Protein AF-A0A9X4QWZ5-F1 (afdb_monomer_lite)

pLDDT: mean 86.05, std 13.25, range [44.72, 96.56]

Secondary structure (DSSP, 8-state):
--SS-SS--HHHHHHHHHHHHHHHHHHTHHHHHHHTT-HHHHHHHHHHHHHHHHHHHHHHHHHHH-

InterPro domains:
  IPR049971 CLC_0170-like [NF042414] (10-65)
  IPR049971 CLC_0170-like [PF28179] (10-65)

Structure (mmCIF, N/CA/C/O backbone):
data_AF-A0A9X4QWZ5-F1
#
_entry.id   AF-A0A9X4QWZ5-F1
#
loop_
_atom_site.group_PDB
_atom_site.id
_atom_site.type_symbol
_atom_site.label_atom_id
_atom_site.label_alt_id
_atom_site.label_comp_id
_atom_site.label_asym_id
_atom_site.label_entity_id
_atom_site.label_seq_id
_atom_site.pdbx_PDB_ins_code
_atom_site.Cartn_x
_atom_site.Cartn_y
_atom_site.Cartn_z
_atom_site.occupancy
_atom_site.B_iso_or_equiv
_atom_site.auth_seq_id
_atom_site.auth_comp_id
_atom_site.auth_asym_id
_atom_site.auth_atom_id
_atom_site.pdbx_PDB_model_num
ATOM 1 N N . MET A 1 1 ? 17.120 3.164 -17.881 1.00 47.25 1 MET A N 1
ATOM 2 C CA . MET A 1 1 ? 16.859 4.123 -18.982 1.00 47.25 1 MET A CA 1
ATOM 3 C C . MET A 1 1 ? 16.693 5.515 -18.381 1.00 47.25 1 MET A C 1
ATOM 5 O O . MET A 1 1 ? 16.324 5.566 -17.211 1.00 47.25 1 MET A O 1
ATOM 9 N N . PRO A 1 2 ? 17.068 6.611 -19.069 1.00 44.72 2 PRO A N 1
ATOM 10 C CA . PRO A 1 2 ? 17.276 7.908 -18.430 1.00 44.72 2 PRO A CA 1
ATOM 11 C C . PRO A 1 2 ? 15.990 8.380 -17.755 1.00 44.72 2 PRO A C 1
ATOM 13 O O . PRO A 1 2 ? 14.953 8.523 -18.392 1.00 44.72 2 PRO A O 1
ATOM 16 N N . ILE A 1 3 ? 16.097 8.629 -16.452 1.00 58.47 3 ILE A N 1
ATOM 17 C CA . ILE A 1 3 ? 15.010 9.064 -15.563 1.00 58.47 3 ILE A CA 1
ATOM 18 C C . ILE A 1 3 ? 14.499 10.465 -15.976 1.00 58.47 3 ILE A C 1
ATOM 20 O O . ILE A 1 3 ? 13.431 10.898 -15.559 1.00 58.47 3 ILE A O 1
ATOM 24 N N . PHE A 1 4 ? 15.244 11.154 -16.851 1.00 56.88 4 PHE A N 1
ATOM 25 C CA . PHE A 1 4 ?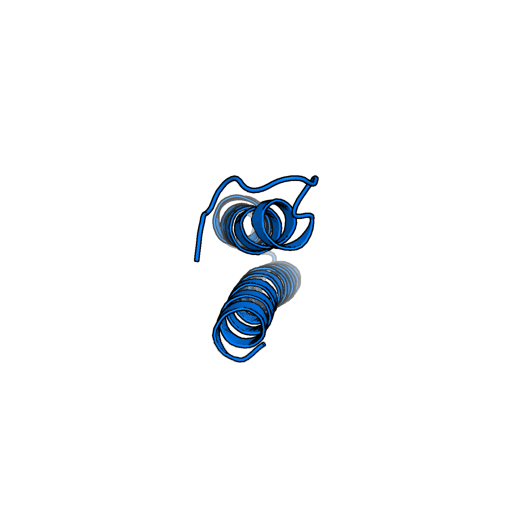 14.945 12.481 -17.375 1.00 56.88 4 PHE A CA 1
ATOM 26 C C . PHE A 1 4 ? 15.362 12.563 -18.852 1.00 56.88 4 PHE A C 1
ATOM 28 O O . PHE A 1 4 ? 16.503 12.893 -19.169 1.00 56.88 4 PHE A O 1
ATOM 35 N N . GLY A 1 5 ? 14.457 12.215 -19.769 1.00 51.59 5 GLY A N 1
ATOM 36 C CA . GLY A 1 5 ? 14.685 12.301 -21.214 1.00 51.59 5 GLY A CA 1
ATOM 37 C C . GLY A 1 5 ? 13.429 12.746 -21.967 1.00 51.59 5 GLY A C 1
ATOM 38 O O . GLY A 1 5 ? 12.484 11.981 -22.092 1.00 51.59 5 GLY A O 1
ATOM 39 N N . HIS A 1 6 ? 13.450 13.989 -22.462 1.00 52.22 6 HIS A N 1
ATOM 40 C CA . HIS A 1 6 ? 12.630 14.570 -23.544 1.00 52.22 6 HIS A CA 1
ATOM 41 C C . HIS A 1 6 ? 11.083 14.525 -23.492 1.00 52.22 6 HIS A C 1
ATOM 43 O O . HIS A 1 6 ? 10.435 14.813 -24.497 1.00 52.22 6 HIS A O 1
ATOM 49 N N . GLY A 1 7 ? 10.465 14.306 -22.329 1.00 61.44 7 GLY A N 1
ATOM 50 C CA . GLY A 1 7 ? 9.023 14.503 -22.130 1.00 61.44 7 GLY A CA 1
ATOM 51 C C . GLY A 1 7 ? 8.606 14.316 -20.671 1.00 61.44 7 GLY A C 1
ATOM 52 O O . GLY A 1 7 ? 9.357 13.743 -19.882 1.00 61.44 7 GLY A O 1
ATOM 53 N N . VAL A 1 8 ? 7.420 14.805 -20.287 1.00 63.91 8 VAL A N 1
ATOM 54 C CA . VAL A 1 8 ? 6.857 14.526 -18.955 1.00 63.91 8 VAL A CA 1
ATOM 55 C C . VAL A 1 8 ? 6.536 13.033 -18.888 1.00 63.91 8 VAL A C 1
ATOM 57 O O . VAL A 1 8 ? 5.560 12.579 -19.482 1.00 63.91 8 VAL A O 1
ATOM 60 N N . ASN A 1 9 ? 7.358 12.252 -18.184 1.00 70.75 9 ASN A N 1
ATOM 61 C CA . ASN A 1 9 ? 7.044 10.852 -17.915 1.00 70.75 9 ASN A CA 1
ATOM 62 C C . ASN A 1 9 ? 5.978 10.786 -16.808 1.00 70.75 9 ASN A C 1
ATOM 64 O O . ASN A 1 9 ? 6.283 10.775 -15.616 1.00 70.75 9 ASN A O 1
ATOM 68 N N . TYR A 1 10 ? 4.708 10.765 -17.212 1.00 74.06 10 TYR A N 1
ATOM 69 C CA . TYR A 1 10 ? 3.564 10.684 -16.300 1.00 74.06 10 TYR A CA 1
ATOM 70 C C . TYR A 1 10 ? 3.564 9.404 -15.449 1.00 74.06 10 TYR A C 1
ATOM 72 O O . TYR A 1 10 ? 3.061 9.431 -14.323 1.00 74.06 10 TYR A O 1
ATOM 80 N N . SER A 1 11 ? 4.160 8.308 -15.935 1.00 72.62 11 SER A N 1
ATOM 81 C CA . SER A 1 11 ? 4.331 7.069 -15.168 1.00 72.62 11 SER A CA 1
ATOM 82 C C . SER A 1 11 ? 5.237 7.305 -13.961 1.00 72.62 11 SER A C 1
ATOM 84 O O . SER A 1 11 ? 4.875 6.952 -12.839 1.00 72.62 11 SER A O 1
ATOM 86 N N . ALA A 1 12 ? 6.365 7.993 -14.168 1.00 77.25 12 ALA A N 1
ATOM 87 C CA . ALA A 1 12 ? 7.331 8.303 -13.114 1.00 77.25 12 ALA A CA 1
ATOM 88 C C . ALA A 1 12 ? 6.739 9.177 -11.993 1.00 77.25 12 ALA A C 1
ATOM 90 O O . ALA A 1 12 ? 7.139 9.039 -10.840 1.00 77.25 12 ALA A O 1
ATOM 91 N N . PHE A 1 13 ? 5.756 10.031 -12.303 1.00 82.12 13 PHE A N 1
ATOM 92 C CA . PHE A 1 13 ? 5.011 10.797 -11.295 1.00 82.12 13 PHE A CA 1
ATOM 93 C C . PHE A 1 13 ? 3.886 9.994 -10.640 1.00 82.12 13 PHE A C 1
ATOM 95 O O . PHE A 1 13 ? 3.647 10.127 -9.442 1.00 82.12 13 PHE A O 1
ATOM 102 N N . SER A 1 14 ? 3.193 9.149 -11.400 1.00 84.81 14 SER A N 1
ATOM 103 C CA . SER A 1 14 ? 2.028 8.413 -10.900 1.00 84.81 14 SER A CA 1
ATOM 104 C C . SER A 1 14 ? 2.419 7.303 -9.925 1.00 84.81 14 SER A C 1
ATOM 106 O O . SER A 1 14 ? 1.743 7.107 -8.918 1.00 84.81 14 SER A O 1
ATOM 108 N N . ILE A 1 15 ? 3.527 6.600 -10.179 1.00 87.81 15 ILE A N 1
ATOM 109 C CA . ILE A 1 15 ? 4.019 5.507 -9.325 1.00 87.81 15 ILE A CA 1
ATOM 110 C C . ILE A 1 15 ? 4.198 5.949 -7.856 1.00 87.81 15 ILE A C 1
ATOM 112 O O . ILE A 1 15 ? 3.576 5.336 -6.984 1.00 87.81 15 ILE A O 1
ATOM 116 N N . PRO A 1 16 ? 4.969 7.007 -7.528 1.00 89.88 16 PRO A N 1
ATOM 117 C CA . PRO A 1 16 ? 5.118 7.446 -6.143 1.00 89.88 16 PRO A CA 1
ATOM 118 C C . PRO A 1 16 ? 3.807 7.961 -5.537 1.00 89.88 16 PRO A C 1
ATOM 120 O O . PRO A 1 16 ? 3.617 7.800 -4.336 1.00 89.88 16 PRO A O 1
ATOM 123 N N . ILE A 1 17 ? 2.879 8.515 -6.329 1.00 92.56 17 ILE A N 1
ATOM 124 C CA . ILE A 1 17 ? 1.557 8.941 -5.836 1.00 92.56 17 ILE A CA 1
ATOM 125 C C . ILE A 1 17 ? 0.755 7.742 -5.317 1.00 92.56 17 ILE A C 1
ATOM 127 O O . ILE A 1 17 ? 0.181 7.828 -4.233 1.00 92.56 17 ILE A O 1
ATOM 131 N N . TRP A 1 18 ? 0.761 6.612 -6.029 1.00 93.06 18 TRP A N 1
ATOM 132 C CA . TRP A 1 18 ? 0.093 5.385 -5.578 1.00 93.06 18 TRP A CA 1
ATOM 133 C C . TRP A 1 18 ? 0.683 4.853 -4.266 1.00 93.06 18 TRP A C 1
ATOM 135 O O . TRP A 1 18 ? -0.056 4.509 -3.341 1.00 93.06 18 TRP A O 1
ATOM 145 N N . PHE A 1 19 ? 2.014 4.848 -4.140 1.00 91.88 19 PHE A N 1
ATOM 146 C CA . PHE A 1 19 ? 2.679 4.421 -2.907 1.00 91.88 19 PHE A CA 1
ATOM 147 C C . PHE A 1 19 ? 2.418 5.373 -1.737 1.00 91.88 19 PHE A C 1
ATOM 149 O O . PHE A 1 19 ? 2.021 4.926 -0.659 1.00 91.88 19 PHE A O 1
ATOM 156 N N . LEU A 1 20 ? 2.613 6.678 -1.942 1.00 94.38 20 LEU A N 1
ATOM 157 C CA . LEU A 1 20 ? 2.409 7.692 -0.910 1.00 94.38 20 LEU A CA 1
ATOM 158 C C . LEU A 1 20 ? 0.946 7.752 -0.483 1.00 94.38 20 LEU A C 1
ATOM 160 O O . LEU A 1 20 ? 0.6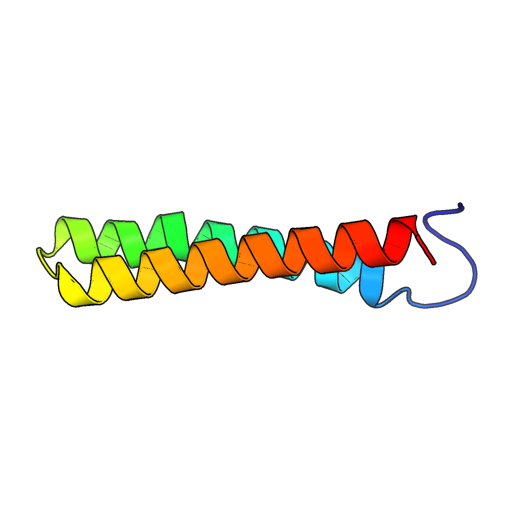74 7.757 0.713 1.00 94.38 20 LEU A O 1
ATOM 164 N N . GLY A 1 21 ? 0.010 7.724 -1.432 1.00 94.75 21 GLY A N 1
ATOM 165 C CA . GLY A 1 21 ? -1.425 7.699 -1.158 1.00 94.75 21 GLY A CA 1
ATOM 166 C C . GLY A 1 21 ? -1.832 6.466 -0.356 1.00 94.75 21 GLY A C 1
ATOM 167 O O . GLY A 1 21 ? -2.469 6.594 0.689 1.00 94.75 21 GLY A O 1
ATOM 168 N N . GLY A 1 22 ? -1.395 5.274 -0.774 1.00 93.38 22 GLY A N 1
ATOM 169 C CA . GLY A 1 22 ? -1.678 4.038 -0.041 1.00 93.38 22 GLY A CA 1
ATOM 170 C C . GLY A 1 22 ? -1.092 4.027 1.371 1.00 93.38 22 GLY A C 1
ATOM 171 O O . GLY A 1 22 ? -1.764 3.626 2.324 1.00 93.38 22 GLY A O 1
ATOM 172 N N . MET A 1 23 ? 0.131 4.538 1.533 1.00 94.69 23 MET A N 1
ATOM 173 C CA . MET A 1 23 ? 0.770 4.677 2.841 1.00 94.69 23 MET A CA 1
ATOM 174 C C . MET A 1 23 ? 0.040 5.693 3.728 1.00 94.69 23 MET A C 1
ATOM 176 O O . MET A 1 23 ? -0.139 5.438 4.920 1.00 94.69 23 MET A O 1
ATOM 180 N N . LEU A 1 24 ? -0.435 6.807 3.164 1.00 95.62 24 LEU A N 1
ATOM 181 C CA . LEU A 1 24 ? -1.179 7.826 3.903 1.00 95.62 24 LEU A CA 1
ATOM 182 C C . LEU A 1 24 ? -2.508 7.275 4.430 1.00 95.62 24 LEU A C 1
ATOM 184 O O . LEU A 1 24 ? -2.808 7.453 5.607 1.00 95.62 24 LEU A O 1
ATOM 188 N N . VAL A 1 25 ? -3.246 6.523 3.608 1.00 94.75 25 VAL A N 1
ATOM 189 C CA . VAL A 1 25 ? -4.499 5.863 4.017 1.00 94.75 25 VAL A CA 1
ATOM 190 C C . VAL A 1 25 ? -4.256 4.857 5.152 1.00 94.75 25 VAL A C 1
ATOM 192 O O . VAL A 1 25 ? -5.008 4.804 6.128 1.00 94.75 25 VAL A O 1
ATOM 195 N N . LEU A 1 26 ? -3.170 4.079 5.087 1.00 93.94 26 LEU A N 1
ATOM 196 C CA . LEU A 1 26 ? -2.814 3.138 6.158 1.00 93.94 26 LEU A CA 1
ATOM 197 C C . LEU A 1 26 ? -2.388 3.841 7.455 1.00 93.94 26 LEU A C 1
ATOM 199 O O . LEU A 1 26 ? -2.668 3.349 8.552 1.00 93.94 26 LEU A O 1
ATOM 203 N N . LEU A 1 27 ? -1.684 4.969 7.356 1.00 94.88 27 LEU A N 1
ATOM 204 C CA . LEU A 1 27 ? -1.168 5.689 8.519 1.00 94.88 27 LEU A CA 1
ATOM 205 C C . LEU A 1 27 ? -2.206 6.601 9.167 1.00 94.88 27 LEU A C 1
ATOM 207 O O . LEU A 1 27 ? -2.188 6.745 10.387 1.00 94.88 27 LEU A O 1
ATOM 211 N N . VAL A 1 28 ? -3.090 7.210 8.385 1.00 95.44 28 VAL A N 1
ATOM 212 C CA . VAL A 1 28 ? -4.064 8.188 8.870 1.00 95.44 28 VAL A CA 1
ATOM 213 C C . VAL A 1 28 ? -5.411 7.512 9.080 1.00 95.44 28 VAL A C 1
ATOM 215 O O . VAL A 1 28 ? -5.827 7.344 10.226 1.00 95.44 28 VAL A O 1
ATOM 218 N N . ASP A 1 29 ? -6.072 7.069 8.011 1.00 92.75 29 ASP A N 1
ATOM 219 C CA . ASP A 1 29 ? -7.452 6.578 8.078 1.00 92.75 29 ASP A CA 1
ATOM 220 C C . ASP A 1 29 ? -7.566 5.270 8.853 1.00 92.75 29 ASP A C 1
ATOM 222 O O . ASP A 1 29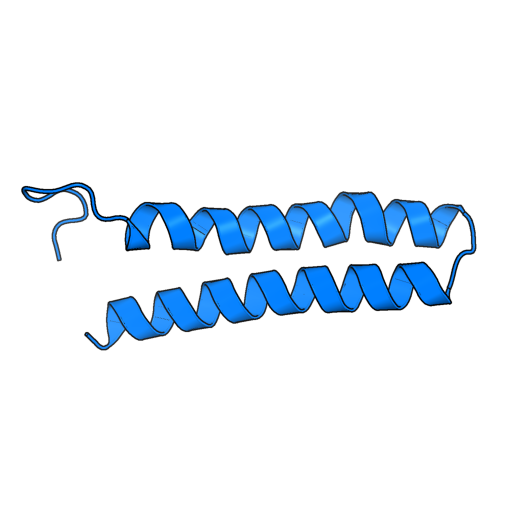 ? -8.358 5.173 9.792 1.00 92.75 29 ASP A O 1
ATOM 226 N N . ALA A 1 30 ? -6.726 4.277 8.543 1.00 91.94 30 ALA A N 1
ATOM 227 C CA . ALA A 1 30 ? -6.780 2.996 9.243 1.00 91.94 30 ALA A CA 1
ATOM 228 C C . ALA A 1 30 ? -6.408 3.133 10.730 1.00 91.94 30 ALA A C 1
ATOM 230 O O . ALA A 1 30 ? -7.011 2.471 11.578 1.00 91.94 30 ALA A O 1
ATOM 231 N N . ARG A 1 31 ? -5.461 4.019 11.083 1.00 91.75 31 ARG A N 1
ATOM 232 C CA . ARG A 1 31 ? -5.136 4.287 12.496 1.00 91.75 31 ARG A CA 1
ATOM 233 C C . ARG A 1 31 ? -6.258 5.036 13.206 1.00 91.75 31 ARG A C 1
ATOM 235 O O . ARG A 1 31 ? -6.590 4.663 14.328 1.00 91.75 31 ARG A O 1
ATOM 242 N N . ARG A 1 32 ? -6.865 6.040 12.566 1.00 93.62 32 ARG A N 1
ATOM 243 C CA . ARG A 1 32 ? -8.012 6.776 13.119 1.00 93.6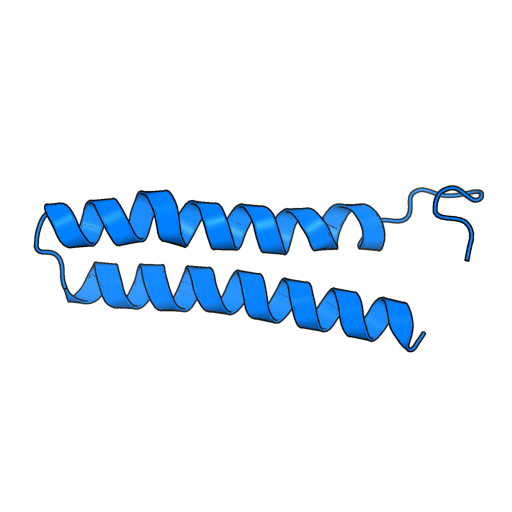2 32 ARG A CA 1
ATOM 244 C C . ARG A 1 32 ? -9.206 5.859 13.361 1.00 93.62 32 ARG A C 1
ATOM 246 O O . ARG A 1 32 ? -9.748 5.870 14.462 1.00 93.62 32 ARG A O 1
ATOM 253 N N . CYS A 1 33 ? -9.556 5.016 12.390 1.00 91.06 33 CYS A N 1
ATOM 254 C CA . CYS A 1 33 ? -10.651 4.053 12.530 1.00 91.06 33 CYS A CA 1
ATOM 255 C C . CYS A 1 33 ? -10.385 3.057 13.664 1.00 91.06 33 CYS A C 1
ATOM 257 O O . CYS A 1 33 ? -11.278 2.785 14.466 1.00 91.06 33 CYS A O 1
ATOM 259 N N . LYS A 1 34 ? -9.139 2.576 13.784 1.00 90.38 34 LYS A N 1
ATOM 260 C CA . LYS A 1 34 ? -8.724 1.694 14.880 1.00 90.38 34 LYS A CA 1
ATOM 261 C C . LYS A 1 34 ? -8.868 2.369 16.248 1.00 90.38 34 LYS A C 1
ATOM 263 O O . LYS A 1 34 ? -9.386 1.753 17.173 1.00 90.38 34 LYS A O 1
ATOM 268 N N . MET A 1 35 ? -8.422 3.621 16.383 1.00 92.44 35 MET A N 1
ATOM 269 C CA . MET A 1 35 ? -8.523 4.379 17.640 1.00 92.44 35 MET A CA 1
ATOM 270 C C . MET A 1 35 ? -9.973 4.672 18.032 1.00 92.44 35 MET A C 1
ATOM 272 O O . MET A 1 35 ? -10.298 4.653 19.213 1.00 92.44 35 MET A O 1
ATOM 276 N N . ALA A 1 36 ? -10.843 4.907 17.051 1.00 92.88 36 ALA A N 1
ATOM 277 C CA . ALA A 1 36 ? -12.256 5.177 17.282 1.00 92.88 36 ALA A CA 1
ATOM 278 C C . ALA A 1 36 ? -13.113 3.896 17.433 1.00 92.88 36 ALA A C 1
ATOM 280 O O . ALA A 1 36 ? -14.313 3.988 17.664 1.00 92.88 36 ALA A O 1
ATOM 281 N N . GLY A 1 37 ? -12.528 2.695 17.313 1.00 92.00 37 GLY A N 1
ATOM 282 C CA . GLY A 1 37 ? -13.248 1.420 17.457 1.00 92.00 37 GLY A CA 1
ATOM 283 C C . GLY A 1 37 ? -14.111 1.025 16.249 1.00 92.00 37 GLY A C 1
ATOM 284 O O . GLY A 1 37 ? -14.883 0.066 16.320 1.00 92.00 37 GLY A O 1
ATOM 285 N N . HIS A 1 38 ? -13.968 1.717 15.117 1.00 92.06 38 HIS A N 1
ATOM 286 C CA . HIS A 1 38 ? -14.742 1.480 13.898 1.00 92.06 38 HIS A CA 1
ATOM 287 C C . HIS A 1 38 ? -14.142 0.341 13.066 1.00 92.06 38 HIS A C 1
ATOM 289 O O . HIS A 1 38 ? -13.471 0.551 12.057 1.00 92.06 38 HIS A O 1
ATOM 295 N N . ARG A 1 39 ? -14.394 -0.905 13.483 1.00 90.25 39 ARG A N 1
ATOM 296 C CA . ARG A 1 39 ? -13.773 -2.097 12.875 1.00 90.25 39 ARG A CA 1
ATOM 297 C C . ARG A 1 39 ? -14.098 -2.294 11.388 1.00 90.25 39 ARG A C 1
ATOM 299 O O . ARG A 1 39 ? -13.247 -2.780 10.648 1.00 90.25 39 ARG A O 1
ATOM 306 N N . LYS A 1 40 ? -15.314 -1.950 10.942 1.00 91.81 40 LYS A N 1
ATOM 307 C CA . LYS A 1 40 ? -15.698 -2.059 9.520 1.00 91.81 40 LYS A CA 1
ATOM 308 C C . LYS A 1 40 ? -14.918 -1.056 8.669 1.00 91.81 40 LYS A C 1
ATOM 310 O O . LYS A 1 40 ? -14.309 -1.447 7.678 1.00 91.81 40 LYS A O 1
ATOM 315 N N . ASP A 1 41 ? -14.871 0.192 9.115 1.00 91.06 41 ASP A N 1
ATOM 316 C CA . ASP A 1 41 ? -14.185 1.277 8.412 1.00 91.06 41 ASP A CA 1
ATOM 317 C C . ASP A 1 41 ? -12.660 1.080 8.427 1.00 91.06 41 ASP A C 1
ATOM 319 O O . ASP A 1 41 ? -11.992 1.327 7.426 1.00 91.06 41 ASP A O 1
ATOM 323 N N . GLU A 1 42 ? -12.106 0.510 9.505 1.00 93.25 42 GLU A N 1
ATOM 324 C CA . GLU A 1 42 ? -10.694 0.112 9.578 1.00 93.25 42 GLU A CA 1
ATOM 325 C C . GLU A 1 42 ? -10.329 -0.912 8.494 1.00 93.25 42 GLU A C 1
ATOM 327 O O . GLU A 1 42 ? -9.275 -0.795 7.866 1.00 93.25 42 GLU A O 1
ATOM 332 N N . LEU A 1 43 ? -11.179 -1.918 8.263 1.00 94.12 43 LEU A N 1
ATOM 333 C CA . LEU A 1 43 ? -10.939 -2.930 7.232 1.00 94.12 43 LEU A CA 1
ATOM 334 C C . LEU A 1 43 ? -11.000 -2.327 5.829 1.00 94.12 43 LEU A C 1
ATOM 336 O O . LEU A 1 43 ? -10.144 -2.643 5.003 1.00 94.12 43 LEU A O 1
ATOM 340 N N . VAL A 1 44 ? -11.959 -1.433 5.576 1.00 95.38 44 VAL A N 1
ATOM 341 C CA . VAL A 1 44 ? -12.079 -0.726 4.293 1.00 95.38 44 VAL A CA 1
ATOM 342 C C . VAL A 1 44 ? -10.868 0.175 4.057 1.00 95.38 44 VAL A C 1
ATOM 344 O O . VAL A 1 44 ? -10.273 0.125 2.981 1.00 95.38 44 VAL A O 1
ATOM 347 N N . ALA A 1 45 ? -10.440 0.938 5.067 1.00 93.69 45 ALA A N 1
ATOM 348 C CA . ALA A 1 45 ? -9.256 1.788 4.981 1.00 93.69 45 ALA A CA 1
ATOM 349 C C . ALA A 1 45 ? -7.987 0.959 4.733 1.00 93.69 45 ALA A C 1
ATOM 351 O O . ALA A 1 45 ? -7.194 1.280 3.850 1.00 93.69 45 ALA A O 1
ATOM 352 N N . LYS A 1 46 ? -7.814 -0.160 5.448 1.00 94.31 46 LYS A N 1
ATOM 353 C CA . LYS A 1 46 ? -6.695 -1.084 5.214 1.00 94.31 46 LYS A CA 1
ATOM 354 C C . LYS A 1 46 ? -6.714 -1.649 3.801 1.00 94.31 46 LYS A C 1
ATOM 356 O O . LYS A 1 46 ? -5.685 -1.617 3.136 1.00 94.31 46 LYS A O 1
ATOM 361 N N . PHE A 1 47 ? -7.863 -2.137 3.340 1.00 96.56 47 PHE A N 1
ATOM 362 C CA . PHE A 1 47 ? -8.011 -2.663 1.986 1.00 96.56 47 PHE A CA 1
ATOM 363 C C . PHE A 1 47 ? -7.676 -1.601 0.932 1.00 96.56 47 PHE A C 1
ATOM 365 O O . PHE A 1 47 ? -6.871 -1.866 0.046 1.00 96.56 47 PHE A O 1
ATOM 372 N N . SER A 1 48 ? -8.210 -0.386 1.072 1.00 94.94 48 SER A N 1
ATOM 373 C CA . SER A 1 48 ? -7.943 0.737 0.164 1.00 94.94 48 SER A CA 1
ATOM 374 C C . SER A 1 48 ? -6.462 1.135 0.135 1.00 94.94 48 SER A C 1
ATOM 376 O O . SER A 1 48 ? -5.885 1.348 -0.933 1.00 94.94 48 SER A O 1
ATOM 378 N N . GLY A 1 49 ? -5.808 1.180 1.298 1.00 94.88 49 GLY A N 1
ATOM 379 C CA . GLY A 1 49 ? -4.382 1.475 1.395 1.00 94.88 49 GLY A CA 1
ATOM 380 C C . GLY A 1 49 ? -3.504 0.404 0.738 1.00 94.88 49 GLY A C 1
ATOM 381 O O . GLY A 1 49 ? -2.620 0.728 -0.055 1.00 94.88 49 GLY A O 1
ATOM 382 N N . TRP A 1 50 ? -3.789 -0.877 0.994 1.00 96.19 50 TRP A N 1
ATOM 383 C CA . TRP A 1 50 ? -3.084 -1.989 0.348 1.00 96.19 50 TRP A CA 1
ATOM 384 C C . TRP A 1 50 ? -3.351 -2.070 -1.158 1.00 96.19 50 TRP A C 1
ATOM 386 O O . TRP A 1 50 ? -2.425 -2.360 -1.911 1.00 96.19 50 TRP A O 1
ATOM 396 N N . LEU A 1 51 ? -4.570 -1.764 -1.611 1.00 96.12 51 LEU A N 1
ATOM 397 C CA . LEU A 1 51 ? -4.911 -1.690 -3.032 1.00 96.12 51 LEU A CA 1
ATOM 398 C C . LE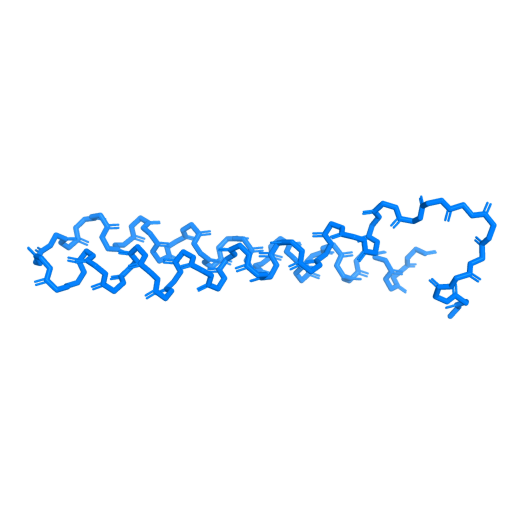U A 1 51 ? -4.091 -0.608 -3.744 1.00 96.12 51 LEU A C 1
ATOM 400 O O . LEU A 1 51 ? -3.534 -0.867 -4.806 1.00 96.12 51 LEU A O 1
ATOM 404 N N . ASN A 1 52 ? -3.963 0.577 -3.140 1.00 94.88 52 ASN A N 1
ATOM 405 C CA . ASN A 1 52 ? -3.133 1.657 -3.678 1.00 94.88 52 ASN A CA 1
ATOM 406 C C . ASN A 1 52 ? -1.661 1.235 -3.818 1.00 94.88 52 ASN A C 1
ATOM 408 O O . ASN A 1 52 ? -1.054 1.448 -4.865 1.00 94.88 52 ASN A O 1
ATOM 412 N N . ILE A 1 53 ? -1.100 0.580 -2.796 1.00 93.94 53 ILE A N 1
ATOM 413 C CA . ILE A 1 53 ? 0.276 0.063 -2.850 1.00 93.94 53 ILE A CA 1
ATOM 414 C C . ILE A 1 53 ? 0.412 -1.008 -3.941 1.00 93.94 53 ILE A C 1
ATOM 416 O O . ILE A 1 53 ? 1.365 -0.968 -4.715 1.00 93.94 53 ILE A O 1
ATOM 420 N N . ALA A 1 54 ? -0.541 -1.939 -4.043 1.00 95.75 54 ALA A N 1
ATOM 421 C CA . ALA A 1 54 ? -0.532 -2.986 -5.064 1.00 95.75 54 ALA A CA 1
ATOM 422 C C . ALA A 1 54 ? -0.584 -2.406 -6.487 1.00 95.75 54 ALA A C 1
ATOM 424 O O . ALA A 1 54 ? 0.151 -2.863 -7.360 1.00 95.75 54 ALA A O 1
ATOM 425 N N . LEU A 1 55 ? -1.390 -1.363 -6.709 1.00 92.44 55 LEU A N 1
ATOM 426 C CA . LEU A 1 55 ? -1.431 -0.635 -7.977 1.00 92.44 55 LEU A CA 1
ATOM 427 C C . LEU A 1 55 ? -0.104 0.077 -8.261 1.00 92.44 55 LEU A C 1
ATOM 429 O O . LEU A 1 55 ? 0.403 -0.020 -9.376 1.00 92.44 55 LEU A O 1
ATOM 433 N N . GLY A 1 56 ? 0.511 0.707 -7.257 1.00 91.62 56 GLY A N 1
ATOM 434 C CA . GLY A 1 56 ? 1.851 1.289 -7.379 1.00 91.62 56 GLY A CA 1
ATOM 435 C C . GLY A 1 56 ? 2.908 0.265 -7.807 1.00 91.62 56 GLY A C 1
ATOM 436 O O . GLY A 1 56 ? 3.681 0.528 -8.729 1.00 91.62 56 GLY A O 1
ATOM 437 N N . VAL A 1 57 ? 2.901 -0.932 -7.204 1.00 92.69 57 VAL A N 1
ATOM 438 C CA . VAL A 1 57 ? 3.785 -2.048 -7.592 1.00 92.69 57 VAL A CA 1
ATOM 439 C C . VAL A 1 57 ? 3.481 -2.525 -9.010 1.00 92.69 57 VAL A C 1
ATOM 441 O O . VAL A 1 57 ? 4.405 -2.733 -9.791 1.00 92.69 57 VAL A O 1
ATOM 444 N N . PHE A 1 58 ? 2.207 -2.668 -9.371 1.00 92.00 58 PHE A N 1
ATOM 445 C CA . PHE A 1 58 ? 1.802 -3.077 -10.714 1.00 92.00 58 PHE A CA 1
ATOM 446 C C . PHE A 1 58 ? 2.304 -2.100 -11.788 1.00 92.00 58 PHE A C 1
ATOM 448 O O . PHE A 1 58 ? 2.897 -2.526 -12.779 1.00 92.00 58 PHE A O 1
ATOM 455 N N . PHE A 1 59 ? 2.132 -0.792 -11.574 1.00 88.06 59 PHE A N 1
ATOM 456 C CA . PHE A 1 59 ? 2.636 0.233 -12.491 1.00 88.06 59 PHE A CA 1
ATOM 457 C C . PHE A 1 59 ? 4.161 0.257 -12.558 1.00 88.06 59 PHE A C 1
ATOM 459 O O . PHE A 1 59 ? 4.705 0.414 -13.648 1.00 88.06 59 PHE A O 1
ATOM 466 N N . LEU A 1 60 ? 4.840 0.053 -11.425 1.00 87.81 60 LEU A N 1
ATOM 467 C CA . LEU A 1 60 ? 6.291 -0.081 -11.393 1.00 87.81 60 LEU A CA 1
ATOM 468 C C . LEU A 1 60 ? 6.727 -1.252 -12.282 1.00 87.81 60 LEU A C 1
ATOM 470 O O . LEU A 1 60 ? 7.495 -1.046 -13.212 1.00 87.81 60 LEU A O 1
ATOM 474 N N . VAL A 1 61 ? 6.199 -2.459 -12.053 1.00 89.38 61 VAL A N 1
ATOM 475 C CA . VAL A 1 61 ? 6.537 -3.659 -12.841 1.00 89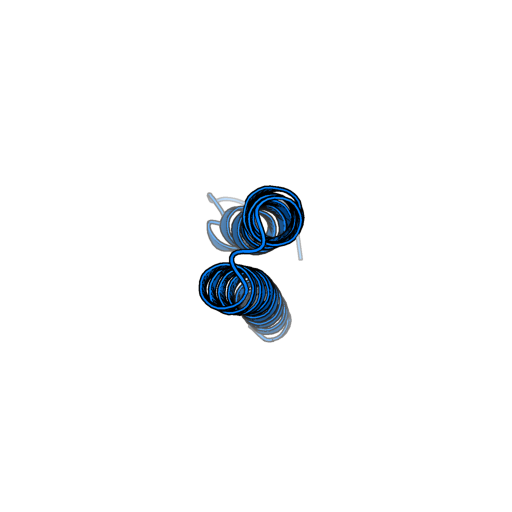.38 61 VAL A CA 1
ATOM 476 C C . VAL A 1 61 ? 6.261 -3.446 -14.329 1.00 89.38 61 VAL A C 1
ATOM 478 O O . VAL A 1 61 ? 7.083 -3.820 -15.160 1.00 89.38 61 VAL A O 1
ATOM 481 N N . ARG A 1 62 ? 5.142 -2.805 -14.678 1.00 87.81 62 ARG A N 1
ATOM 482 C CA . ARG A 1 62 ? 4.808 -2.482 -16.069 1.00 87.81 62 ARG A CA 1
ATOM 483 C C . ARG A 1 62 ? 5.844 -1.563 -16.724 1.00 87.81 62 ARG A C 1
ATOM 485 O O . ARG A 1 62 ? 6.206 -1.825 -17.860 1.00 87.81 62 ARG A O 1
ATOM 492 N N . GLU A 1 63 ? 6.335 -0.544 -16.021 1.00 83.50 63 GLU A N 1
ATOM 493 C CA . GLU A 1 63 ? 7.410 0.343 -16.507 1.00 83.50 63 GLU A CA 1
ATOM 494 C C . GLU A 1 63 ? 8.769 -0.377 -16.619 1.00 83.50 63 GLU A C 1
ATOM 496 O O . GLU A 1 63 ? 9.629 0.044 -17.378 1.00 83.50 63 GLU A O 1
ATOM 501 N N . TRP A 1 64 ? 8.993 -1.459 -15.865 1.00 83.50 64 TRP A N 1
ATOM 502 C CA . TRP A 1 64 ? 10.211 -2.272 -16.003 1.00 83.50 64 TRP A CA 1
ATOM 503 C C . TRP A 1 64 ? 10.171 -3.226 -17.200 1.00 83.50 64 TRP A C 1
ATOM 505 O O . TRP A 1 64 ? 11.223 -3.571 -17.735 1.00 83.50 64 TRP A O 1
ATOM 515 N N . VAL A 1 65 ? 8.985 -3.716 -17.564 1.00 85.19 65 VAL A N 1
ATOM 516 C CA . VAL A 1 65 ? 8.799 -4.700 -18.645 1.00 85.19 65 VAL A CA 1
ATOM 517 C C . VAL A 1 65 ? 8.682 -4.033 -20.019 1.00 85.19 65 VAL A C 1
ATOM 519 O O . VAL A 1 65 ? 9.075 -4.642 -21.013 1.00 85.19 65 VAL A O 1
ATOM 522 N N . VAL A 1 66 ? 8.107 -2.828 -20.072 1.00 72.12 66 VAL A N 1
ATOM 523 C CA . VAL A 1 66 ? 7.877 -2.040 -21.296 1.00 72.12 66 VAL A CA 1
ATOM 524 C C . VAL A 1 66 ? 9.024 -1.065 -21.516 1.00 72.12 66 VAL A C 1
ATOM 526 O O . VAL A 1 66 ? 9.514 -1.008 -22.664 1.00 72.12 66 VAL A O 1
#

Foldseek 3Di:
DDPDDDDPPVLNVQLVVLLVVLVCLLVPQLVVCVVVVVVVSNVVSNVSSVVSNVVSVVSVVVVVVD

Organism: NCBI:txid1457232

Sequence (66 aa):
MPIFGHGVNYSAFSIPIWFLGGMLVLLVDARRCKMAGHRKDELVAKFSGWLNIALGVFFLVREWVV

Radius of gyration: 15.18 Å; chains: 1; bounding box: 33×19×41 Å